Protein AF-A0A1H7VVY0-F1 (afdb_monomer_lite)

Sequence (78 aa):
MLIFTAELLKYAQKGEKTGWNYIEVPLGFAEKIKPGNRKGFRVRGSLDTIPVSGLSLVPVGEGNLILPLRIGLCKQHQ

pLDDT: mean 72.79, std 12.71, range [36.94, 85.94]

Foldseek 3Di:
DDDDDFDFAAPDPDDDPHQKTKTKDDQVRVCVVPNPDLAWDFDWDADPPRGDGTFIWHDDPPRITMGIHHPPPPPPDD

Structure (mmCIF, N/CA/C/O backbone):
data_AF-A0A1H7VVY0-F1
#
_entry.id   AF-A0A1H7VVY0-F1
#
loop_
_atom_site.group_PDB
_atom_site.id
_atom_site.type_symbol
_atom_site.label_atom_id
_atom_site.label_alt_id
_atom_site.label_comp_id
_atom_site.label_asym_id
_atom_site.label_entity_id
_atom_site.label_seq_id
_atom_site.pdbx_PDB_ins_code
_atom_site.Cartn_x
_atom_site.Cartn_y
_atom_site.Cartn_z
_atom_site.occupancy
_atom_site.B_iso_or_equiv
_atom_site.auth_seq_id
_atom_site.auth_comp_id
_atom_site.auth_asym_id
_atom_site.auth_atom_id
_atom_site.pdbx_PDB_model_num
ATOM 1 N N . MET A 1 1 ? -7.969 -14.871 -4.790 1.00 62.03 1 MET A N 1
ATOM 2 C CA . MET A 1 1 ? -7.121 -13.865 -5.464 1.00 62.03 1 MET A CA 1
ATOM 3 C C . MET A 1 1 ? -8.015 -12.682 -5.787 1.00 62.03 1 MET A C 1
ATOM 5 O O . MET A 1 1 ? -9.039 -12.906 -6.417 1.00 62.03 1 MET A O 1
ATOM 9 N N . LEU A 1 2 ? -7.724 -11.490 -5.263 1.00 70.50 2 LEU A N 1
ATOM 10 C CA . LEU A 1 2 ? -8.553 -10.300 -5.472 1.00 70.50 2 LEU A CA 1
ATOM 11 C C . LEU A 1 2 ? -7.813 -9.377 -6.437 1.00 70.50 2 LEU A C 1
ATOM 13 O O . LEU A 1 2 ? -6.662 -9.033 -6.183 1.00 70.50 2 LEU A O 1
ATOM 17 N N . ILE A 1 3 ? -8.464 -9.034 -7.543 1.00 77.94 3 ILE A N 1
ATOM 18 C CA . ILE A 1 3 ? -7.938 -8.129 -8.563 1.00 77.94 3 ILE A CA 1
ATOM 19 C C . ILE A 1 3 ? -8.775 -6.864 -8.468 1.00 77.94 3 ILE A C 1
ATOM 21 O O . ILE A 1 3 ? -10.003 -6.930 -8.515 1.00 77.94 3 ILE A O 1
ATOM 25 N N . PHE A 1 4 ? -8.116 -5.731 -8.279 1.00 79.19 4 PHE A N 1
ATOM 26 C CA . PHE A 1 4 ? -8.765 -4.433 -8.279 1.00 79.19 4 PHE A CA 1
ATOM 27 C C . PHE A 1 4 ? -7.861 -3.431 -8.977 1.00 79.19 4 PHE A C 1
ATOM 29 O O . PHE A 1 4 ? -6.636 -3.530 -8.908 1.00 79.19 4 PHE A O 1
ATOM 36 N N . THR A 1 5 ? -8.490 -2.475 -9.639 1.00 82.19 5 THR A N 1
ATOM 37 C CA . THR A 1 5 ? -7.809 -1.323 -10.210 1.00 82.19 5 THR A CA 1
ATOM 38 C C . THR A 1 5 ? -7.888 -0.201 -9.192 1.00 82.19 5 THR A C 1
ATOM 40 O O . THR A 1 5 ? -8.948 0.033 -8.609 1.00 82.19 5 THR A O 1
ATOM 43 N N . ALA A 1 6 ? -6.775 0.479 -8.961 1.00 82.62 6 ALA A N 1
ATOM 44 C CA . ALA A 1 6 ? -6.729 1.645 -8.100 1.00 82.62 6 ALA A CA 1
ATOM 45 C C . ALA A 1 6 ? -5.804 2.696 -8.695 1.00 82.62 6 ALA A C 1
ATOM 47 O O . ALA A 1 6 ? -4.919 2.393 -9.497 1.00 82.62 6 ALA A O 1
ATOM 48 N N . GLU A 1 7 ? -6.037 3.939 -8.303 1.00 82.69 7 GLU A N 1
ATOM 49 C CA . GLU A 1 7 ? -5.279 5.070 -8.804 1.00 82.69 7 GLU A CA 1
ATOM 50 C C . GLU A 1 7 ? -3.922 5.150 -8.105 1.00 82.69 7 GLU A C 1
ATOM 52 O O . GLU A 1 7 ? -3.804 5.038 -6.880 1.00 82.69 7 GLU A O 1
ATOM 57 N N . LEU A 1 8 ? -2.875 5.331 -8.910 1.00 81.56 8 LEU A N 1
ATOM 58 C CA . LEU A 1 8 ? -1.525 5.548 -8.420 1.00 81.56 8 LEU A CA 1
ATOM 59 C C . LEU A 1 8 ? -1.367 7.025 -8.074 1.00 81.56 8 LEU A C 1
ATOM 61 O O . LEU A 1 8 ? -1.125 7.867 -8.940 1.00 81.56 8 LEU A O 1
ATOM 65 N N . LEU A 1 9 ? -1.498 7.333 -6.794 1.00 81.31 9 LEU A N 1
ATOM 66 C CA . LEU A 1 9 ? -1.327 8.677 -6.279 1.00 81.31 9 LEU A CA 1
ATOM 67 C C . LEU A 1 9 ? 0.152 8.949 -6.028 1.00 81.31 9 LEU A C 1
ATOM 69 O O . LEU A 1 9 ? 0.929 8.072 -5.656 1.00 81.31 9 LEU A O 1
ATOM 73 N N . LYS A 1 10 ? 0.566 10.192 -6.233 1.00 76.19 10 LYS A N 1
ATOM 74 C CA . LYS A 1 10 ? 1.917 10.646 -5.914 1.00 76.19 10 LYS A CA 1
ATOM 75 C C . LYS A 1 10 ? 1.843 11.511 -4.676 1.00 76.19 10 LYS A C 1
ATOM 77 O O . LYS A 1 10 ? 0.989 12.391 -4.605 1.00 76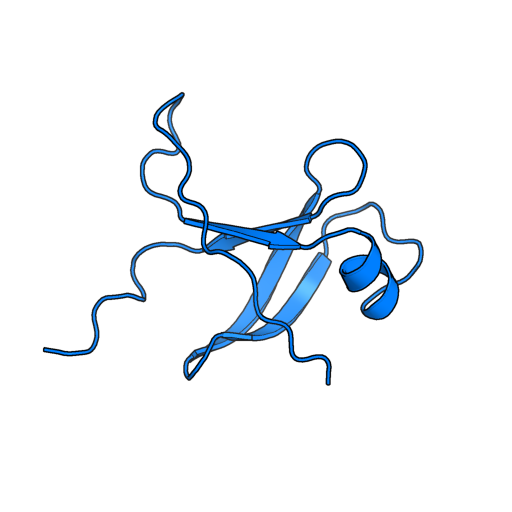.19 10 LYS A O 1
ATOM 82 N N . TYR A 1 11 ? 2.755 11.311 -3.726 1.00 69.94 11 TYR A N 1
ATOM 83 C CA . TYR A 1 11 ? 2.880 12.232 -2.601 1.00 69.94 11 TYR A CA 1
ATOM 84 C C . TYR A 1 11 ? 3.169 13.635 -3.145 1.00 69.94 11 TYR A C 1
ATOM 86 O O . TYR A 1 11 ? 4.257 13.909 -3.664 1.00 69.94 11 TYR A O 1
ATOM 94 N N . ALA A 1 12 ? 2.161 14.508 -3.077 1.00 55.47 12 ALA A N 1
ATOM 95 C CA . ALA A 1 12 ? 2.303 15.910 -3.423 1.00 55.47 12 ALA A CA 1
ATOM 96 C C . ALA A 1 12 ? 3.289 16.546 -2.437 1.00 55.47 12 ALA A C 1
ATOM 98 O O . ALA A 1 12 ? 3.246 16.271 -1.240 1.00 55.47 12 ALA A O 1
ATOM 99 N N . GLN A 1 13 ? 4.210 17.350 -2.968 1.00 48.72 13 GLN A N 1
ATOM 100 C CA . GLN A 1 13 ? 5.329 17.988 -2.271 1.00 48.72 13 GLN A CA 1
ATOM 101 C C . GLN A 1 13 ? 4.887 18.786 -1.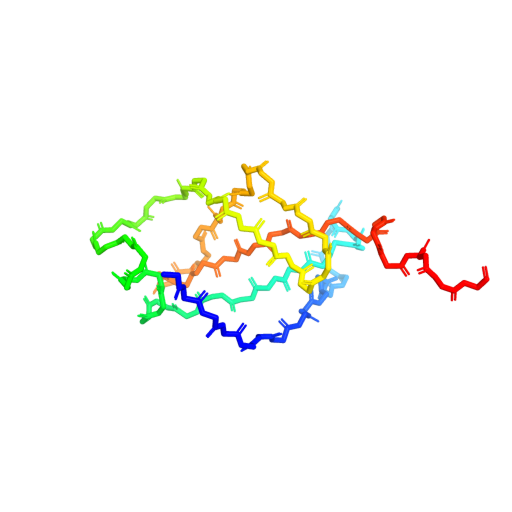026 1.00 48.72 13 GLN A C 1
ATOM 103 O O . GLN A 1 13 ? 4.721 20.000 -1.082 1.00 48.72 13 GLN A O 1
ATOM 108 N N . LYS A 1 14 ? 4.717 18.123 0.117 1.00 43.91 14 LYS A N 1
ATOM 109 C CA . LYS A 1 14 ? 4.691 18.741 1.447 1.00 43.91 14 LYS A CA 1
ATOM 110 C C . LYS A 1 14 ? 5.484 17.852 2.413 1.00 43.91 14 LYS A C 1
ATOM 112 O O . LYS A 1 14 ? 4.914 17.024 3.114 1.00 43.91 14 LYS A O 1
ATOM 117 N N . GLY A 1 15 ? 6.811 18.022 2.414 1.00 55.84 15 GLY A N 1
ATOM 118 C CA . GLY A 1 15 ? 7.758 17.402 3.361 1.00 55.84 15 GLY A CA 1
ATOM 119 C C . GLY A 1 15 ? 8.713 16.354 2.763 1.00 55.84 15 GLY A C 1
ATOM 120 O O . GLY A 1 15 ? 8.531 15.927 1.627 1.00 55.84 15 GLY A O 1
ATOM 121 N N . GLU A 1 16 ? 9.716 15.933 3.555 1.00 50.12 16 GLU A N 1
ATOM 122 C CA . GLU A 1 16 ? 10.913 15.100 3.247 1.00 50.12 16 GLU A CA 1
ATOM 123 C C . GLU A 1 16 ? 10.701 13.750 2.505 1.00 50.12 16 GLU A C 1
ATOM 125 O O . GLU A 1 16 ? 11.654 13.011 2.268 1.00 50.12 16 GLU A O 1
ATOM 130 N N . LYS A 1 17 ? 9.478 13.407 2.082 1.00 53.88 17 LYS A N 1
ATOM 131 C CA . LYS A 1 17 ? 9.143 12.205 1.290 1.00 53.88 17 LYS A CA 1
ATOM 132 C C . LYS A 1 17 ? 8.748 12.553 -0.150 1.00 53.88 17 LYS A C 1
ATOM 134 O O . LYS A 1 17 ? 7.785 12.022 -0.703 1.00 53.88 17 LYS A O 1
ATOM 139 N N . THR A 1 18 ? 9.490 13.461 -0.772 1.00 57.22 18 THR A N 1
ATOM 140 C CA . THR A 1 18 ? 9.270 13.873 -2.161 1.00 57.22 18 THR A CA 1
ATOM 141 C C . THR A 1 18 ? 9.523 12.706 -3.125 1.00 57.22 18 THR A C 1
ATOM 143 O O . THR A 1 18 ? 10.606 12.127 -3.137 1.00 57.22 18 THR A O 1
ATOM 146 N N . GLY A 1 19 ? 8.534 12.362 -3.959 1.00 61.50 19 GLY A N 1
ATOM 147 C CA . GLY A 1 19 ? 8.718 11.441 -5.094 1.00 61.50 19 GLY A CA 1
ATOM 148 C C . GLY A 1 19 ? 8.298 9.983 -4.881 1.00 61.50 19 GLY A C 1
ATOM 149 O O . GLY A 1 19 ? 8.597 9.148 -5.731 1.00 61.50 19 GLY A O 1
ATOM 150 N N . TRP A 1 20 ? 7.600 9.661 -3.792 1.00 75.25 20 TRP A N 1
ATOM 151 C CA . TRP A 1 20 ? 7.001 8.336 -3.610 1.00 75.25 20 TRP A CA 1
ATOM 152 C C . TRP A 1 20 ? 5.601 8.303 -4.221 1.00 75.25 20 TRP A C 1
ATOM 154 O O . TRP A 1 20 ? 4.814 9.232 -4.028 1.00 75.25 20 TRP A O 1
ATOM 164 N N . ASN A 1 21 ? 5.297 7.226 -4.939 1.00 82.44 21 ASN A N 1
ATOM 165 C CA . ASN A 1 21 ? 3.925 6.912 -5.297 1.00 82.44 21 ASN A CA 1
ATOM 166 C C . ASN A 1 21 ? 3.295 6.092 -4.175 1.00 82.44 21 ASN A C 1
ATOM 168 O O . ASN A 1 21 ? 3.983 5.476 -3.361 1.00 82.44 21 ASN A O 1
ATOM 172 N N . TYR A 1 22 ? 1.981 6.079 -4.121 1.00 84.44 22 TYR A N 1
ATOM 173 C CA . TYR A 1 22 ? 1.221 5.224 -3.244 1.00 84.44 22 TYR A CA 1
ATOM 174 C C . TYR A 1 22 ? -0.110 4.883 -3.899 1.00 84.44 22 TYR A C 1
ATOM 176 O O . TYR A 1 22 ? -0.634 5.642 -4.706 1.00 84.44 22 TYR A O 1
ATOM 184 N N . ILE A 1 23 ? -0.640 3.718 -3.562 1.00 85.38 23 ILE A N 1
ATOM 185 C CA . ILE A 1 23 ? -1.997 3.333 -3.943 1.00 85.38 23 ILE A CA 1
ATOM 186 C C . ILE A 1 23 ? -2.853 3.409 -2.692 1.00 85.38 23 ILE A C 1
ATOM 188 O O . ILE A 1 23 ? -2.469 2.858 -1.659 1.00 85.38 23 ILE A O 1
ATOM 192 N N . GLU A 1 24 ? -3.999 4.070 -2.782 1.00 85.94 24 GLU A N 1
ATOM 193 C CA . GLU A 1 24 ? -5.012 4.033 -1.732 1.00 85.94 24 GLU A CA 1
ATOM 194 C C . GLU A 1 24 ? -5.873 2.782 -1.884 1.00 85.94 24 GLU A C 1
ATOM 196 O O . GLU A 1 24 ? -6.431 2.491 -2.941 1.00 85.94 24 GLU A O 1
ATOM 201 N N . VAL A 1 25 ? -5.955 2.012 -0.806 1.00 83.62 25 VAL A N 1
ATOM 202 C CA . VAL A 1 25 ? -6.782 0.819 -0.695 1.00 83.62 25 VAL A CA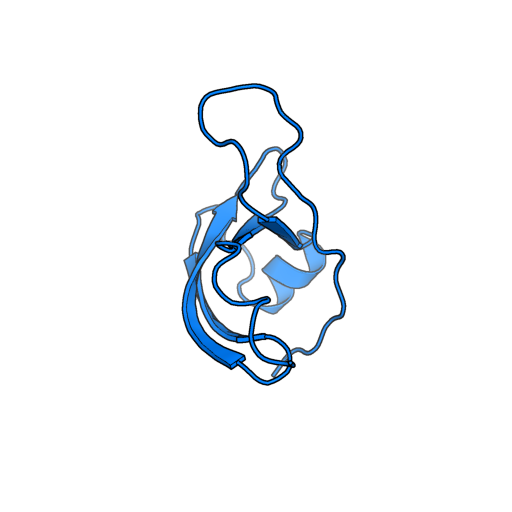 1
ATOM 203 C C . VAL A 1 25 ? -7.931 1.149 0.259 1.00 83.62 25 VAL A C 1
ATOM 205 O O . VAL A 1 25 ? -7.696 1.322 1.462 1.00 83.62 25 VAL A O 1
ATOM 208 N N . PRO A 1 26 ? -9.174 1.226 -0.252 1.00 83.44 26 PRO A N 1
ATOM 209 C CA . PRO A 1 26 ? -10.349 1.456 0.573 1.00 83.44 26 PRO A CA 1
ATOM 210 C C . PRO A 1 26 ? -10.503 0.363 1.628 1.00 83.44 26 PRO A C 1
ATOM 212 O O . PRO A 1 26 ? -10.226 -0.815 1.361 1.00 83.44 26 PRO A O 1
ATOM 215 N N . LEU A 1 27 ? -11.040 0.729 2.791 1.00 79.69 27 LEU A N 1
ATOM 216 C CA . LEU A 1 27 ? -11.303 -0.214 3.880 1.00 79.69 27 LEU A CA 1
ATOM 217 C C . LEU A 1 27 ? -12.109 -1.442 3.412 1.00 79.69 27 LEU A C 1
ATOM 219 O O . LEU A 1 27 ? -11.765 -2.562 3.767 1.00 79.69 27 LEU A O 1
ATOM 223 N N . GLY A 1 28 ? -13.091 -1.277 2.519 1.00 82.12 28 GLY A N 1
ATOM 224 C CA . GLY A 1 28 ? -13.877 -2.405 1.998 1.00 82.12 28 GLY A CA 1
ATOM 225 C C . GLY A 1 28 ? -13.052 -3.475 1.261 1.00 82.12 28 GLY A C 1
ATOM 226 O O . GLY A 1 28 ? -13.401 -4.655 1.289 1.00 82.12 28 GLY A O 1
ATOM 227 N N . PHE A 1 29 ? -11.931 -3.104 0.628 1.00 81.38 29 PHE A N 1
ATOM 228 C CA . PHE A 1 29 ? -10.992 -4.071 0.042 1.00 81.38 29 PHE A CA 1
ATOM 229 C C . PHE A 1 29 ? -10.049 -4.647 1.095 1.00 81.38 29 PHE A C 1
ATOM 231 O O . PHE A 1 29 ? -9.780 -5.850 1.092 1.00 81.38 29 PHE A O 1
ATOM 238 N N . ALA A 1 30 ? -9.587 -3.808 2.021 1.00 78.06 30 ALA A N 1
ATOM 239 C CA . ALA A 1 30 ? -8.778 -4.234 3.153 1.00 78.06 30 ALA A CA 1
ATOM 240 C C . ALA A 1 30 ? -9.477 -5.314 3.986 1.00 78.06 30 ALA A C 1
ATOM 242 O O . ALA A 1 30 ? -8.861 -6.323 4.320 1.00 78.06 30 ALA A O 1
ATOM 243 N N . GLU A 1 31 ? -10.770 -5.141 4.259 1.00 80.94 31 GLU A N 1
ATOM 244 C CA . GLU A 1 31 ? -11.586 -6.086 5.018 1.00 80.94 31 GLU A CA 1
ATOM 245 C C . GLU A 1 31 ? -11.790 -7.408 4.282 1.00 80.94 31 GLU A C 1
ATOM 247 O O . GLU A 1 31 ? -11.797 -8.461 4.915 1.00 80.94 31 GLU A O 1
ATOM 252 N N . LYS A 1 32 ? -11.871 -7.388 2.945 1.00 81.75 32 LYS A N 1
ATOM 253 C CA . LYS A 1 32 ? -11.902 -8.619 2.139 1.00 81.75 32 LYS A CA 1
ATOM 254 C C . LYS A 1 32 ? -10.585 -9.389 2.196 1.00 81.75 32 LYS A C 1
ATOM 256 O O . LYS A 1 32 ? -10.596 -10.614 2.111 1.00 81.75 32 LYS A O 1
ATOM 261 N N . ILE A 1 33 ? -9.455 -8.688 2.306 1.00 77.31 33 ILE A N 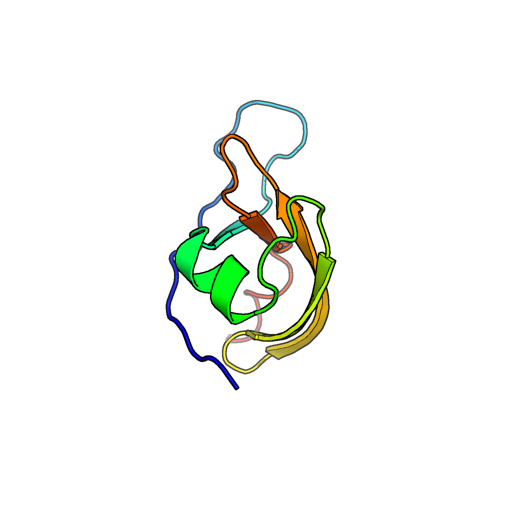1
ATOM 262 C CA . ILE A 1 33 ? -8.132 -9.318 2.418 1.00 77.31 33 ILE A CA 1
ATOM 263 C C . ILE A 1 33 ? -7.908 -9.823 3.845 1.00 77.31 33 ILE A C 1
ATOM 265 O O . ILE A 1 33 ? -7.464 -10.955 4.043 1.00 77.31 33 ILE A O 1
ATOM 269 N N . LYS A 1 34 ? -8.181 -8.976 4.840 1.00 73.88 34 LYS A N 1
ATOM 270 C CA . LYS A 1 34 ? -8.001 -9.288 6.253 1.00 73.88 34 LYS A CA 1
ATOM 271 C C . LYS A 1 34 ? -8.994 -8.498 7.122 1.00 73.88 34 LYS A C 1
ATOM 273 O O . LYS A 1 34 ? -8.692 -7.369 7.521 1.00 73.88 34 LYS A O 1
ATOM 278 N N . PRO A 1 35 ? -10.151 -9.089 7.460 1.00 76.56 35 PRO A N 1
ATOM 279 C CA . PRO A 1 35 ? -11.178 -8.409 8.241 1.00 76.56 35 PRO A CA 1
ATOM 280 C C . PRO A 1 35 ? -10.683 -8.102 9.660 1.00 76.56 35 PRO A C 1
ATOM 282 O O . PRO A 1 35 ? -9.944 -8.885 10.262 1.00 76.56 35 PRO A O 1
ATOM 285 N N . GLY A 1 36 ? -11.059 -6.934 10.188 1.00 71.50 36 GLY A N 1
ATOM 286 C CA . GLY A 1 36 ? -10.728 -6.503 11.553 1.00 71.50 36 GLY A CA 1
ATOM 287 C C . GLY A 1 36 ? -9.283 -6.035 11.779 1.00 71.50 36 GLY A C 1
ATOM 288 O O . GLY A 1 36 ? -8.908 -5.727 12.912 1.00 71.50 36 GLY A O 1
ATOM 289 N N . ASN A 1 37 ? -8.449 -5.952 10.737 1.00 67.38 37 ASN A N 1
ATOM 290 C CA . ASN A 1 37 ? -7.044 -5.593 10.905 1.00 67.38 37 ASN A CA 1
ATOM 291 C C . ASN A 1 37 ? -6.795 -4.093 10.680 1.00 67.38 37 ASN A C 1
ATOM 293 O O . ASN A 1 37 ? -6.566 -3.645 9.562 1.00 67.38 37 ASN A O 1
ATOM 29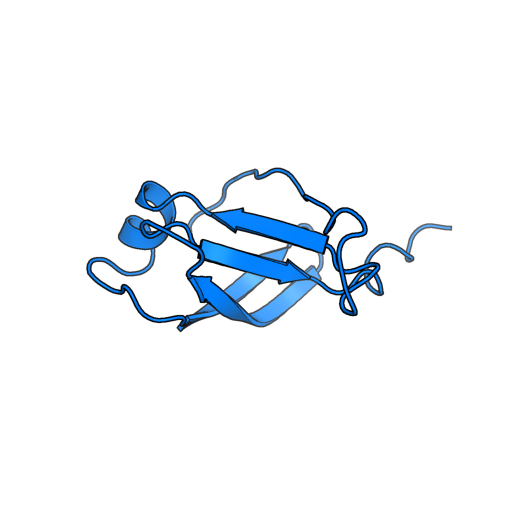7 N N . ARG A 1 38 ? -6.775 -3.322 11.774 1.00 65.94 38 ARG A N 1
ATOM 298 C CA . ARG A 1 38 ? -6.462 -1.875 11.775 1.00 65.94 38 ARG A CA 1
ATOM 299 C C . ARG A 1 38 ? -4.960 -1.555 11.771 1.00 65.94 38 ARG A C 1
ATOM 301 O O . ARG A 1 38 ? -4.571 -0.393 11.770 1.00 65.94 38 ARG A O 1
ATOM 308 N N . LYS A 1 39 ? -4.105 -2.580 11.819 1.00 71.00 39 LYS A N 1
ATOM 309 C CA . LYS A 1 39 ? -2.642 -2.447 11.824 1.00 71.00 39 LYS A CA 1
ATOM 310 C C . LYS A 1 39 ? -2.086 -2.770 10.443 1.00 71.00 39 LYS A C 1
ATOM 312 O O . LYS A 1 39 ? -2.579 -3.689 9.792 1.00 71.00 39 LYS A O 1
ATOM 317 N N . GLY A 1 40 ? -1.035 -2.059 10.033 1.00 73.25 40 GLY A N 1
ATOM 318 C CA . GLY A 1 40 ? -0.341 -2.325 8.773 1.00 73.25 40 GLY A CA 1
ATOM 319 C C . GLY A 1 40 ? 0.096 -3.785 8.656 1.00 73.25 40 GLY A C 1
ATOM 320 O O . GLY A 1 40 ? 0.531 -4.395 9.634 1.00 73.25 40 GLY A O 1
ATOM 321 N N . PHE A 1 41 ? -0.069 -4.366 7.471 1.00 82.44 41 PHE A N 1
ATOM 322 C CA . PHE A 1 41 ? 0.208 -5.778 7.221 1.00 82.44 41 PHE A CA 1
ATOM 323 C C . PHE A 1 41 ? 0.900 -5.983 5.883 1.00 82.44 41 PHE A C 1
ATOM 325 O O . PHE A 1 41 ? 0.854 -5.134 4.996 1.00 82.44 41 PHE A O 1
ATOM 332 N N . ARG A 1 42 ? 1.568 -7.132 5.752 1.00 84.62 42 ARG A N 1
ATOM 333 C CA . ARG A 1 42 ? 2.260 -7.499 4.522 1.00 84.62 42 ARG A CA 1
ATOM 334 C C . ARG A 1 42 ? 1.358 -8.312 3.616 1.00 84.62 42 ARG A C 1
ATOM 336 O O . ARG A 1 42 ? 0.762 -9.295 4.054 1.00 84.62 42 ARG A O 1
ATOM 343 N N . VAL A 1 43 ? 1.321 -7.922 2.352 1.00 82.25 43 VAL A N 1
ATOM 344 C CA . VAL A 1 43 ? 0.642 -8.653 1.286 1.00 82.25 43 VAL A CA 1
ATOM 345 C C . VAL A 1 43 ? 1.652 -9.167 0.270 1.00 82.25 43 VAL A C 1
ATOM 347 O O . VAL A 1 43 ? 2.764 -8.652 0.125 1.00 82.25 43 VAL A O 1
ATOM 350 N N . ARG A 1 44 ? 1.263 -10.238 -0.413 1.00 83.12 44 ARG A N 1
ATOM 351 C CA . ARG A 1 44 ? 1.984 -10.804 -1.552 1.00 83.12 44 ARG A CA 1
ATOM 352 C C . ARG A 1 44 ? 1.037 -10.786 -2.741 1.00 83.12 44 ARG A C 1
ATOM 354 O O . ARG A 1 44 ? -0.131 -11.136 -2.578 1.00 83.12 44 ARG A O 1
ATOM 361 N N . GLY A 1 45 ? 1.532 -10.370 -3.896 1.00 80.62 45 GLY A N 1
ATOM 362 C CA . GLY A 1 45 ? 0.735 -10.274 -5.111 1.00 80.62 45 GLY A CA 1
ATOM 363 C C . GLY A 1 45 ? 1.585 -9.878 -6.306 1.00 80.62 45 GLY A C 1
ATOM 364 O O . GLY A 1 45 ? 2.807 -10.004 -6.278 1.00 80.62 45 GLY A O 1
ATOM 365 N N . SER A 1 46 ? 0.921 -9.366 -7.329 1.00 77.12 46 SER A N 1
ATOM 366 C CA . SER A 1 46 ? 1.558 -8.778 -8.501 1.00 77.12 46 SER A CA 1
ATOM 367 C C . SER A 1 46 ? 0.934 -7.411 -8.748 1.00 77.12 46 SER A C 1
ATOM 369 O O . SER A 1 46 ? -0.282 -7.270 -8.619 1.00 77.12 46 SER A O 1
ATOM 371 N N . LEU A 1 47 ? 1.758 -6.413 -9.058 1.00 77.81 47 LEU A N 1
ATOM 372 C CA . LEU A 1 47 ? 1.300 -5.139 -9.608 1.00 77.81 47 LEU A CA 1
ATOM 373 C C . LEU A 1 47 ? 1.501 -5.198 -11.115 1.00 77.81 47 LEU A C 1
ATOM 375 O O . LEU A 1 47 ? 2.646 -5.265 -11.555 1.00 77.81 47 LEU A O 1
ATOM 379 N N . ASP A 1 48 ? 0.413 -5.196 -11.883 1.00 76.06 48 ASP A N 1
ATOM 380 C CA . ASP A 1 48 ? 0.438 -5.410 -13.333 1.00 76.06 48 ASP A CA 1
ATOM 381 C C . ASP A 1 48 ? 1.216 -6.685 -13.707 1.00 76.06 48 ASP A C 1
ATOM 383 O O . ASP A 1 48 ? 0.712 -7.799 -13.558 1.00 76.06 48 ASP A O 1
ATOM 387 N N . THR A 1 49 ? 2.465 -6.532 -14.145 1.00 77.56 49 THR A N 1
ATOM 388 C CA . THR A 1 49 ? 3.381 -7.609 -14.549 1.00 77.56 49 THR A CA 1
ATOM 389 C C . THR A 1 49 ? 4.513 -7.843 -13.550 1.00 77.56 49 THR A C 1
ATOM 391 O O . THR A 1 49 ? 5.287 -8.788 -13.694 1.00 77.56 49 THR A O 1
ATOM 394 N N . ILE A 1 50 ? 4.614 -7.004 -12.521 1.00 76.81 50 ILE A N 1
ATOM 395 C CA . ILE A 1 50 ? 5.685 -7.034 -11.536 1.00 76.81 50 ILE A CA 1
ATOM 396 C C . ILE A 1 50 ? 5.230 -7.891 -10.349 1.00 76.81 50 ILE A C 1
ATOM 398 O O . ILE A 1 50 ? 4.356 -7.470 -9.583 1.00 76.81 50 ILE A O 1
ATOM 402 N N . PRO A 1 51 ? 5.841 -9.064 -10.117 1.00 78.50 51 PRO A N 1
ATOM 403 C CA . PRO A 1 51 ? 5.597 -9.825 -8.904 1.00 78.50 51 PRO A CA 1
ATOM 404 C C . PRO A 1 51 ? 6.164 -9.066 -7.701 1.00 78.50 51 PRO A C 1
ATOM 406 O O . PRO A 1 51 ? 7.339 -8.703 -7.652 1.00 78.50 51 PRO A O 1
ATOM 409 N N . VAL A 1 52 ? 5.322 -8.842 -6.700 1.00 76.12 52 VAL A N 1
ATOM 410 C CA . VAL A 1 52 ? 5.666 -8.111 -5.484 1.00 76.12 52 VAL A CA 1
ATOM 411 C C . VAL A 1 52 ? 5.435 -8.998 -4.266 1.00 76.12 52 VAL A C 1
ATOM 413 O O . VAL A 1 52 ? 4.317 -9.342 -3.874 1.00 76.12 52 VAL A O 1
ATOM 416 N N . SER A 1 53 ? 6.535 -9.389 -3.632 1.00 78.75 53 SER A N 1
ATOM 417 C CA . SER A 1 53 ? 6.504 -10.217 -2.430 1.00 78.75 53 SER A CA 1
ATOM 418 C C . SER A 1 53 ? 6.818 -9.370 -1.204 1.00 78.75 53 SER A C 1
ATOM 420 O O . SER A 1 53 ? 7.928 -8.871 -1.057 1.00 78.75 53 SER A O 1
ATOM 422 N N . GLY A 1 54 ? 5.844 -9.224 -0.302 1.00 77.06 54 GLY A N 1
ATOM 423 C CA . GLY A 1 54 ? 6.058 -8.576 0.993 1.00 77.06 54 GLY A CA 1
ATOM 424 C C . GLY A 1 54 ? 5.846 -7.064 0.991 1.00 77.06 54 GLY A C 1
ATOM 425 O O . GLY A 1 54 ? 6.504 -6.360 1.760 1.00 77.06 54 GLY A O 1
ATOM 426 N N . LEU A 1 55 ? 4.918 -6.555 0.177 1.00 81.06 55 LEU A N 1
ATOM 427 C CA . LEU A 1 55 ? 4.551 -5.145 0.255 1.00 81.06 55 LEU A CA 1
ATOM 428 C C . LEU A 1 55 ? 3.861 -4.853 1.581 1.00 81.06 55 LEU A C 1
ATOM 430 O O . LEU A 1 55 ? 2.979 -5.596 2.006 1.00 81.06 55 LEU A O 1
ATOM 434 N N . SER A 1 56 ? 4.272 -3.770 2.231 1.00 83.12 56 SER A N 1
ATOM 435 C CA . SER A 1 56 ? 3.713 -3.356 3.515 1.00 83.12 56 SER A CA 1
ATOM 436 C C . SER A 1 56 ? 2.623 -2.318 3.278 1.00 83.12 56 SER A C 1
ATOM 438 O O . SER A 1 56 ? 2.915 -1.212 2.831 1.00 83.12 56 SER A O 1
ATOM 440 N N . LEU A 1 57 ? 1.380 -2.685 3.579 1.00 85.25 57 LEU A N 1
ATOM 441 C CA . LEU A 1 57 ? 0.262 -1.751 3.637 1.00 85.25 57 LEU A CA 1
ATOM 442 C C . LEU A 1 57 ? 0.344 -0.970 4.944 1.00 85.25 57 LEU A C 1
ATOM 444 O O . LEU A 1 57 ? 0.517 -1.558 6.016 1.00 85.25 57 LEU A O 1
ATOM 448 N N . VAL A 1 58 ? 0.210 0.346 4.852 1.00 84.88 58 VAL A N 1
ATOM 449 C CA . VAL A 1 58 ? 0.295 1.269 5.982 1.00 84.88 58 VAL A CA 1
ATOM 450 C C . VAL A 1 58 ? -1.071 1.931 6.169 1.00 84.88 58 VAL A C 1
ATOM 452 O O . VAL A 1 58 ? -1.579 2.504 5.214 1.00 84.88 58 VAL A O 1
ATOM 455 N N . PRO A 1 59 ? -1.697 1.868 7.353 1.00 83.00 59 PRO A N 1
ATOM 456 C CA . PRO A 1 59 ? -2.947 2.574 7.607 1.00 83.00 59 PRO A CA 1
ATOM 457 C C . PRO A 1 59 ? -2.713 4.080 7.691 1.00 83.00 59 PRO A C 1
ATOM 459 O O . PRO A 1 59 ? -1.760 4.531 8.328 1.00 83.00 59 PRO A O 1
ATOM 462 N N . VAL A 1 60 ? -3.593 4.848 7.055 1.00 78.44 60 VAL A N 1
ATOM 463 C CA . VAL A 1 60 ? -3.584 6.312 7.067 1.00 78.44 60 VAL A CA 1
ATOM 464 C C . VAL A 1 60 ? -4.996 6.800 7.367 1.00 78.44 60 VAL A C 1
ATOM 466 O O . VAL A 1 60 ? -5.942 6.468 6.657 1.00 78.44 60 VAL A O 1
ATOM 469 N N . GLY A 1 61 ? -5.137 7.591 8.433 1.00 72.31 61 GLY A N 1
ATOM 470 C CA . GLY A 1 61 ? -6.420 8.167 8.845 1.00 72.31 61 GLY A CA 1
ATOM 471 C C . GLY A 1 61 ? -7.433 7.136 9.365 1.00 72.31 61 GLY A C 1
ATOM 472 O O . GLY A 1 61 ? -7.074 6.211 10.095 1.00 72.31 61 GLY A O 1
ATOM 473 N N . GLU A 1 62 ? -8.705 7.312 8.993 1.00 69.62 62 GLU A N 1
ATOM 474 C CA . GLU A 1 62 ? -9.887 6.547 9.441 1.00 69.62 62 GLU A CA 1
ATOM 475 C C . GLU A 1 62 ? -10.010 5.142 8.810 1.00 69.62 62 GLU A C 1
ATOM 477 O O . GLU A 1 62 ? -11.071 4.718 8.362 1.00 69.62 62 GLU A O 1
ATOM 482 N N . GLY A 1 63 ? -8.916 4.379 8.775 1.00 69.19 63 GLY A N 1
ATOM 483 C CA . GLY A 1 63 ? -8.944 2.972 8.351 1.00 69.19 63 GLY A CA 1
ATOM 484 C C . GLY A 1 63 ? -8.693 2.723 6.864 1.00 69.19 63 GLY A C 1
ATOM 485 O O . GLY A 1 63 ? -8.687 1.567 6.443 1.00 69.19 63 GLY A O 1
ATOM 486 N N . ASN A 1 64 ? -8.402 3.760 6.081 1.00 78.88 64 ASN A N 1
ATOM 487 C CA . ASN A 1 64 ? -7.835 3.567 4.751 1.00 78.88 64 ASN A CA 1
ATOM 488 C C . ASN A 1 64 ? -6.405 3.036 4.866 1.00 78.88 64 ASN A C 1
ATOM 490 O O . ASN A 1 64 ? -5.663 3.367 5.795 1.00 78.88 64 ASN A O 1
ATOM 494 N N . LEU A 1 65 ? -6.010 2.193 3.919 1.00 84.50 65 LEU A N 1
ATOM 495 C CA . LEU A 1 65 ? -4.643 1.702 3.817 1.00 84.50 65 LEU A CA 1
ATOM 496 C C . LEU A 1 65 ? -3.992 2.332 2.598 1.00 84.50 65 LEU A C 1
ATOM 498 O O . LEU A 1 65 ? -4.620 2.474 1.557 1.00 84.50 65 LEU A O 1
ATOM 502 N N . ILE A 1 66 ? -2.712 2.645 2.707 1.00 85.88 66 ILE A N 1
ATOM 503 C CA . ILE A 1 66 ? -1.890 3.023 1.572 1.00 85.88 66 ILE A CA 1
ATOM 504 C C . ILE A 1 66 ? -0.822 1.973 1.333 1.00 85.88 66 ILE A C 1
ATOM 506 O O . ILE A 1 66 ? -0.271 1.371 2.260 1.00 85.88 66 ILE A O 1
ATOM 510 N N . LEU A 1 67 ? -0.493 1.790 0.068 1.00 85.94 67 LEU A N 1
ATOM 511 C CA . LEU A 1 67 ? 0.610 0.966 -0.375 1.00 85.94 67 LEU A CA 1
ATOM 512 C C . LEU A 1 67 ? 1.687 1.880 -0.955 1.00 85.94 67 LEU A C 1
ATOM 514 O O . LEU A 1 67 ? 1.569 2.265 -2.116 1.00 85.94 67 LEU A O 1
ATOM 518 N N . PRO A 1 68 ? 2.709 2.276 -0.180 1.00 83.88 68 PRO A N 1
ATOM 519 C CA . PRO A 1 68 ? 3.783 3.108 -0.698 1.00 83.88 68 PRO A CA 1
ATOM 520 C C . PRO A 1 68 ? 4.617 2.319 -1.717 1.00 83.88 68 PRO A C 1
ATOM 522 O O . PRO A 1 68 ? 5.160 1.255 -1.418 1.00 83.88 68 PRO A O 1
ATOM 525 N N . LEU A 1 69 ? 4.734 2.867 -2.921 1.00 77.88 69 LEU A N 1
ATOM 526 C CA . LEU A 1 69 ? 5.468 2.317 -4.054 1.00 77.88 69 LEU A CA 1
ATOM 527 C C . LEU A 1 69 ? 6.580 3.285 -4.455 1.00 77.88 69 LEU A C 1
ATOM 529 O O . LEU A 1 69 ? 6.365 4.472 -4.708 1.00 77.88 69 LEU A O 1
ATOM 533 N N . ARG A 1 70 ? 7.807 2.776 -4.540 1.00 70.00 70 ARG A N 1
ATOM 534 C CA . ARG A 1 70 ? 8.948 3.589 -4.961 1.00 70.00 70 ARG A CA 1
ATOM 535 C C . ARG A 1 70 ? 8.928 3.733 -6.490 1.00 70.00 70 ARG A C 1
ATOM 537 O O . ARG A 1 70 ? 8.870 2.724 -7.192 1.00 70.00 70 ARG A O 1
ATOM 544 N N . ILE A 1 71 ? 9.045 4.961 -7.011 1.00 57.88 71 ILE A N 1
ATOM 545 C CA . ILE A 1 71 ? 9.173 5.261 -8.458 1.00 57.88 71 ILE A CA 1
ATOM 546 C C . ILE A 1 71 ? 10.576 4.887 -8.963 1.00 57.88 71 ILE A C 1
ATOM 548 O O . ILE A 1 71 ? 11.351 5.716 -9.423 1.00 57.88 71 ILE A O 1
ATOM 552 N N . GLY A 1 72 ? 10.939 3.621 -8.809 1.00 54.44 72 GLY A N 1
ATOM 553 C CA . GLY A 1 72 ? 12.054 2.994 -9.515 1.00 54.44 72 GLY A CA 1
ATOM 554 C C . GLY A 1 72 ? 11.576 1.933 -10.505 1.00 54.44 72 GLY A C 1
ATOM 555 O O . GLY A 1 72 ? 12.323 1.579 -11.405 1.00 54.44 72 GLY A O 1
ATOM 556 N N . LEU A 1 73 ? 10.332 1.452 -10.366 1.00 53.06 73 LEU A N 1
ATOM 557 C CA . LEU A 1 73 ? 9.784 0.388 -11.210 1.00 53.06 73 LEU A CA 1
ATOM 558 C C . LEU A 1 73 ? 9.115 0.866 -12.510 1.00 53.06 73 LEU A C 1
ATOM 560 O O . LEU A 1 73 ? 9.007 0.083 -13.441 1.00 53.06 73 LEU A O 1
ATOM 564 N N . CYS A 1 74 ? 8.732 2.142 -12.635 1.00 47.09 74 CYS A N 1
ATOM 565 C CA . CYS A 1 74 ? 8.111 2.688 -13.859 1.00 47.09 74 CYS A CA 1
ATOM 566 C C . CYS A 1 74 ? 9.120 3.084 -14.959 1.00 47.09 74 CYS A C 1
ATOM 568 O O . CYS A 1 74 ? 8.847 3.981 -15.752 1.00 47.09 74 CYS A O 1
ATOM 570 N N . LYS A 1 75 ? 10.295 2.449 -15.023 1.00 46.22 75 LYS A N 1
ATOM 571 C CA . LYS A 1 75 ? 11.245 2.630 -16.133 1.00 46.22 75 LYS A CA 1
ATOM 572 C C . LYS A 1 75 ? 11.704 1.286 -16.690 1.00 46.22 75 LYS A C 1
ATOM 574 O O . LYS A 1 75 ? 12.875 0.95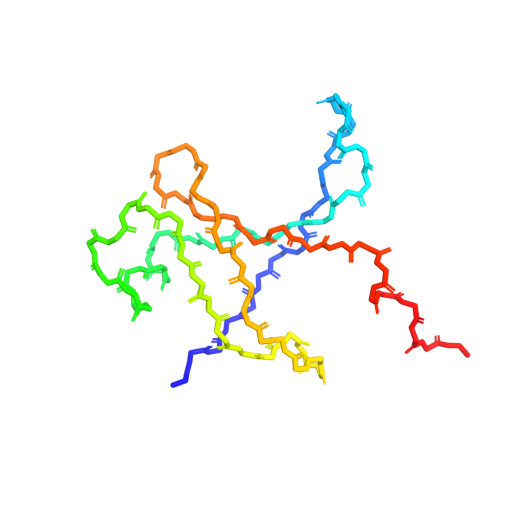6 -16.579 1.00 46.22 75 LYS A O 1
ATOM 579 N N . GLN A 1 76 ? 10.803 0.523 -17.296 1.00 42.75 76 GLN A N 1
ATOM 580 C CA . GLN A 1 76 ? 11.192 -0.503 -18.269 1.00 42.75 76 GLN A CA 1
ATOM 581 C C . GLN A 1 76 ? 10.141 -0.586 -19.372 1.00 42.75 76 GLN A C 1
ATOM 583 O O . GLN A 1 76 ? 9.327 -1.493 -19.396 1.00 42.75 76 GLN A O 1
ATOM 588 N N . HIS A 1 77 ? 10.139 0.418 -20.244 1.00 42.34 77 HIS A N 1
ATOM 589 C CA . HIS A 1 77 ? 9.780 0.277 -21.653 1.00 42.34 77 HIS A CA 1
ATOM 590 C C . HIS A 1 77 ? 10.327 1.510 -22.376 1.00 42.34 77 HIS A C 1
ATOM 592 O O . HIS A 1 77 ? 9.629 2.504 -22.561 1.00 42.34 77 HIS A O 1
ATOM 598 N N . GLN A 1 78 ? 11.615 1.461 -22.711 1.00 36.94 78 GLN A N 1
ATOM 599 C CA . GLN A 1 78 ? 12.144 2.128 -23.893 1.00 36.94 78 GLN A CA 1
ATOM 600 C C . GLN A 1 78 ? 13.290 1.294 -24.449 1.00 36.94 78 GLN A C 1
ATOM 602 O O . GLN A 1 78 ? 14.082 0.791 -23.620 1.00 36.94 78 GLN A O 1
#

Secondary structure (DSSP, 8-state):
-------EEE--SSSS-TTEEEEEE-HHHHHHHSTT--S-EEEEEEETTEEEEEEEEEEETTTEEEEEEETTSS----

Radius of gyration: 13.1 Å; chains: 1; bounding box: 26×33×36 Å